Protein AF-A0A7U7W5H2-F1 (afdb_monomer)

Organism: Campylobacter lari (NCBI:txid201)

Secondary structure (DSSP, 8-state):
----EEEEEE-S-HHHHHHHHHHHHHHHHHHHH-S--TTGGG-TTGGGGS-HHHHGGGGSTTS--HHHHHHHHHH-SEEEEEEEEEETTEEEEEEEE-SSS-S-SHHHHHHHHHTT-EEEEEE-SSSSPBP-

Foldseek 3Di:
DQDWWKWKWFAPDPLLVVLLQVLLVVLLVVCVVPQAQQQQLVPPVNCVSDDPVLVVLQVDPPADHSSVLRNLSRGFRKHFDHWDDPDPTMIMTTMGHPDPPRSDCRSVVRSCCSSVIGTAWTGPPDPDTDGD

Sequence (132 aa):
MEKFCFIKFIINNEKSFKRLCDLFNYIKILKDENLQIEDLYTDKSIYNFYSKKELEYFSSKDCWEFDDIFDCIGNGEYYFHSIEKIEENIAKLYFYPISFPYGGVEPIIEFIKSFQMKILTIDCGYMEEFEY

Mean predicted aligned error: 4.73 Å

pLDDT: mean 90.35, std 12.65, range [41.34, 98.62]

Solvent-accessible surface area (backbone atoms only — not comparable to full-atom values): 7419 Å² total; per-residue (Å²): 128,89,80,66,22,34,41,32,28,38,57,75,43,71,70,41,48,50,29,51,51,53,47,51,52,52,54,29,57,57,42,76,78,28,73,55,36,84,62,46,51,72,47,70,69,63,61,73,52,49,53,75,77,34,57,50,44,50,74,42,92,90,52,68,48,64,53,60,34,32,32,40,59,20,56,15,38,45,44,68,71,50,76,46,76,79,50,99,47,31,33,34,41,32,30,39,73,75,51,85,84,29,60,69,63,62,39,60,50,52,57,47,39,38,51,63,33,45,82,59,42,50,44,82,78,64,91,75,80,57,84,118

Radius of gyration: 13.89 Å; Cα contacts (8 Å, |Δi|>4): 210; chains: 1; bounding box: 35×34×37 Å

Structure (mmCIF, N/CA/C/O backbone):
data_AF-A0A7U7W5H2-F1
#
_entry.id   AF-A0A7U7W5H2-F1
#
loop_
_atom_site.group_PDB
_atom_site.id
_atom_site.type_symbol
_atom_site.label_atom_id
_atom_site.label_alt_id
_atom_site.label_comp_id
_atom_site.label_asym_id
_atom_site.label_entity_id
_atom_site.label_seq_id
_atom_site.pdbx_PDB_ins_code
_atom_site.Cartn_x
_atom_site.Cartn_y
_atom_site.Cartn_z
_atom_site.occupancy
_atom_site.B_iso_or_equiv
_atom_site.auth_seq_id
_atom_site.auth_comp_id
_atom_site.auth_asym_id
_atom_site.auth_atom_id
_atom_site.pdbx_PDB_model_num
ATOM 1 N N . MET A 1 1 ? -7.627 -9.781 -23.215 1.00 47.56 1 MET A N 1
ATOM 2 C CA . MET A 1 1 ? -8.017 -9.079 -21.978 1.00 47.56 1 MET A CA 1
ATOM 3 C C . MET A 1 1 ? -6.850 -9.275 -21.035 1.00 47.56 1 MET A C 1
ATOM 5 O O . MET A 1 1 ? -6.546 -10.426 -20.750 1.00 47.56 1 MET A O 1
ATOM 9 N N . GLU A 1 2 ? -6.109 -8.221 -20.702 1.00 55.88 2 GLU A N 1
ATOM 10 C CA . GLU A 1 2 ? -4.998 -8.338 -19.750 1.00 55.88 2 GLU A CA 1
ATOM 11 C C . GLU A 1 2 ? -5.568 -8.812 -18.409 1.00 55.88 2 GLU A C 1
ATOM 13 O O . GLU A 1 2 ? -6.551 -8.253 -17.917 1.00 55.88 2 GLU A O 1
ATOM 18 N N . LYS A 1 3 ? -5.036 -9.913 -17.871 1.00 73.25 3 LYS A N 1
ATOM 19 C CA . LYS A 1 3 ? -5.472 -10.447 -16.581 1.00 73.25 3 LYS A CA 1
ATOM 20 C C . LYS A 1 3 ? -4.623 -9.777 -15.504 1.00 73.25 3 LYS A C 1
ATOM 22 O O . LYS A 1 3 ? -3.458 -10.125 -15.345 1.00 73.25 3 LYS A O 1
ATOM 27 N N . PHE A 1 4 ? -5.194 -8.803 -14.801 1.00 87.38 4 PHE A N 1
ATOM 28 C CA . PHE A 1 4 ? -4.545 -8.203 -13.637 1.00 87.38 4 PHE A CA 1
ATOM 29 C C . PHE A 1 4 ? -4.553 -9.176 -12.459 1.00 87.38 4 PHE A C 1
ATOM 31 O O . PHE A 1 4 ? -5.558 -9.839 -12.196 1.00 87.38 4 PHE A O 1
ATOM 38 N N . CYS A 1 5 ? -3.433 -9.215 -11.745 1.00 93.12 5 CYS A N 1
ATOM 39 C CA . CYS A 1 5 ? -3.333 -9.820 -10.425 1.00 93.12 5 CYS A CA 1
ATOM 40 C C . CYS A 1 5 ? -4.006 -8.896 -9.404 1.00 93.12 5 CYS A C 1
ATOM 42 O O . CYS A 1 5 ? -4.119 -7.687 -9.638 1.00 93.12 5 CYS A O 1
ATOM 44 N N . PHE A 1 6 ? -4.473 -9.438 -8.280 1.00 95.50 6 PHE A N 1
ATOM 45 C CA . PHE A 1 6 ? -5.119 -8.630 -7.252 1.00 95.50 6 PHE A CA 1
ATOM 46 C C . PHE A 1 6 ? -4.884 -9.127 -5.829 1.00 95.50 6 PHE A C 1
ATOM 48 O O . PHE A 1 6 ? -4.738 -10.316 -5.570 1.00 95.50 6 PHE A O 1
ATOM 55 N N . ILE A 1 7 ? -4.966 -8.200 -4.877 1.00 97.50 7 ILE A N 1
ATOM 56 C CA . ILE A 1 7 ? -5.094 -8.503 -3.451 1.00 97.50 7 ILE A CA 1
ATOM 57 C C . ILE A 1 7 ? -6.411 -7.909 -2.958 1.00 97.50 7 ILE A C 1
ATOM 59 O O . ILE A 1 7 ? -6.622 -6.698 -3.030 1.00 97.50 7 ILE A O 1
ATOM 63 N N . LYS A 1 8 ? -7.311 -8.765 -2.469 1.00 97.94 8 LYS A N 1
ATOM 64 C CA . LYS A 1 8 ? -8.590 -8.388 -1.852 1.00 97.94 8 LYS A CA 1
ATOM 65 C C . LYS A 1 8 ? -8.388 -8.226 -0.348 1.00 97.94 8 LYS A C 1
ATOM 67 O O . LYS A 1 8 ? -7.785 -9.094 0.282 1.00 97.94 8 LYS A O 1
ATOM 72 N N . PHE A 1 9 ? -8.921 -7.160 0.241 1.00 98.56 9 PHE A N 1
ATOM 73 C CA . PHE A 1 9 ? -8.773 -6.878 1.671 1.00 98.56 9 PHE A CA 1
ATOM 74 C C . PHE A 1 9 ? -9.982 -6.141 2.264 1.00 98.56 9 PHE A C 1
ATOM 76 O O . PHE A 1 9 ? -10.764 -5.509 1.550 1.00 98.56 9 PHE A O 1
ATOM 83 N N . ILE A 1 10 ? -10.122 -6.230 3.589 1.00 98.44 10 ILE A N 1
ATOM 84 C CA . ILE A 1 10 ? -11.102 -5.482 4.381 1.00 98.44 10 ILE A CA 1
ATOM 85 C C . ILE A 1 10 ? -10.559 -4.087 4.687 1.00 98.44 10 ILE A C 1
ATOM 87 O O . ILE A 1 10 ? -9.437 -3.937 5.183 1.00 98.44 10 ILE A O 1
ATOM 91 N N . ILE A 1 11 ? -11.403 -3.084 4.459 1.00 98.06 11 ILE A N 1
ATOM 92 C CA . ILE A 1 11 ? -11.207 -1.706 4.896 1.00 98.06 11 ILE A CA 1
ATOM 93 C C . ILE A 1 11 ? -11.621 -1.599 6.367 1.00 98.06 11 ILE A C 1
ATOM 95 O O . ILE A 1 11 ? -12.805 -1.577 6.691 1.00 98.06 11 ILE A O 1
ATOM 99 N N . ASN A 1 12 ? -10.643 -1.510 7.268 1.00 93.00 12 ASN A N 1
ATOM 100 C CA . ASN A 1 12 ? -10.910 -1.348 8.704 1.00 93.00 12 ASN A CA 1
ATOM 101 C C . ASN A 1 12 ? -11.123 0.120 9.109 1.00 93.00 12 ASN A C 1
ATOM 103 O O . ASN A 1 12 ? -11.731 0.412 10.140 1.00 93.00 12 ASN A O 1
ATOM 107 N N . ASN A 1 13 ? -10.582 1.060 8.330 1.00 95.38 13 ASN A N 1
ATOM 108 C CA . ASN A 1 13 ? -10.680 2.489 8.595 1.00 95.38 13 ASN A CA 1
ATOM 109 C C . ASN A 1 13 ? -10.588 3.293 7.291 1.00 95.38 13 ASN A C 1
ATOM 111 O O . ASN A 1 13 ? -9.572 3.246 6.602 1.00 95.38 13 ASN A O 1
ATOM 115 N N . GLU A 1 14 ? -11.610 4.094 6.995 1.00 96.81 14 GLU A N 1
ATOM 116 C CA . GLU A 1 14 ? -11.677 4.901 5.766 1.00 96.81 14 GLU A CA 1
ATOM 117 C C . GLU A 1 14 ? -10.551 5.940 5.644 1.00 96.81 14 GLU A C 1
ATOM 119 O O . GLU A 1 14 ? -10.060 6.210 4.550 1.00 96.81 14 GLU A O 1
ATOM 124 N N . LYS A 1 15 ? -10.071 6.510 6.760 1.00 97.81 15 LYS A N 1
ATOM 125 C CA . LYS A 1 15 ? -8.946 7.459 6.716 1.00 97.81 15 LYS A CA 1
ATOM 126 C C . LYS A 1 15 ? -7.639 6.747 6.375 1.00 97.81 15 LYS A C 1
ATOM 128 O O . LYS A 1 15 ? -6.840 7.299 5.625 1.00 97.81 15 LYS A O 1
ATOM 133 N N . SER A 1 16 ? -7.411 5.561 6.940 1.00 98.00 16 SER A N 1
ATOM 134 C CA . SER A 1 16 ? -6.264 4.712 6.593 1.00 98.00 16 SER A CA 1
ATOM 135 C C . SER A 1 16 ? -6.339 4.241 5.149 1.00 98.00 16 SER A C 1
ATOM 137 O O . SER A 1 16 ? -5.344 4.303 4.439 1.00 98.00 16 SER A O 1
ATOM 139 N N . PHE A 1 17 ? -7.531 3.876 4.676 1.00 98.38 17 PHE A N 1
ATOM 140 C CA . PHE A 1 17 ? -7.742 3.477 3.287 1.00 98.38 17 PHE A CA 1
ATOM 141 C C . PHE A 1 17 ? -7.452 4.614 2.315 1.00 98.38 17 PHE A C 1
ATOM 143 O O . PHE A 1 17 ? -6.762 4.405 1.319 1.00 98.38 17 PHE A O 1
ATOM 150 N N . LYS A 1 18 ? -7.886 5.836 2.639 1.00 98.31 18 LYS A N 1
ATOM 151 C CA . LYS A 1 18 ? -7.522 7.011 1.851 1.00 98.31 18 LYS A CA 1
ATOM 152 C C . LYS A 1 18 ? -6.001 7.183 1.767 1.00 98.31 18 LYS A C 1
ATOM 154 O O . LYS A 1 18 ? -5.488 7.375 0.674 1.00 98.31 18 LYS A O 1
ATOM 159 N N . ARG A 1 19 ? -5.279 7.082 2.889 1.00 98.56 19 ARG A N 1
ATOM 160 C CA . ARG A 1 19 ? -3.812 7.223 2.906 1.00 98.56 19 ARG A CA 1
ATOM 161 C C . ARG A 1 19 ? -3.096 6.113 2.129 1.00 98.56 19 ARG A C 1
ATOM 163 O O . ARG A 1 19 ? -2.165 6.417 1.391 1.00 98.56 19 ARG A O 1
ATOM 170 N N . LEU A 1 20 ? -3.584 4.873 2.224 1.00 98.62 20 LEU A N 1
ATOM 171 C CA . LEU A 1 20 ? -3.131 3.754 1.392 1.00 98.62 20 LEU A CA 1
ATOM 172 C C . LEU A 1 20 ? -3.290 4.083 -0.099 1.00 98.62 20 LEU A C 1
ATOM 174 O O . LEU A 1 20 ? -2.348 3.908 -0.865 1.00 98.62 20 LEU A O 1
ATOM 178 N N . CYS A 1 21 ? -4.455 4.597 -0.508 1.00 98.56 21 CYS A N 1
ATOM 179 C CA . CYS A 1 21 ? -4.699 4.998 -1.896 1.00 98.56 21 CYS A CA 1
ATOM 180 C C . CYS A 1 21 ? -3.804 6.166 -2.328 1.00 98.56 21 CYS A C 1
ATOM 182 O O . CYS A 1 21 ? -3.295 6.165 -3.446 1.00 98.56 21 CYS A O 1
ATOM 184 N N . ASP A 1 22 ? -3.600 7.155 -1.455 1.00 98.50 22 ASP A N 1
ATOM 185 C CA . ASP A 1 22 ? -2.740 8.305 -1.733 1.00 98.50 22 ASP A CA 1
ATOM 186 C C . ASP A 1 22 ? -1.281 7.850 -1.968 1.00 98.50 22 ASP A C 1
ATOM 188 O O . ASP A 1 22 ? -0.676 8.253 -2.962 1.00 98.50 22 ASP A O 1
ATOM 192 N N . LEU A 1 23 ? -0.737 6.962 -1.122 1.00 98.50 23 LEU A N 1
ATOM 193 C CA . LEU A 1 23 ? 0.622 6.423 -1.282 1.00 98.50 23 LEU A CA 1
ATOM 194 C C . LEU A 1 23 ? 0.733 5.472 -2.481 1.00 98.50 23 LEU A C 1
ATOM 196 O O . LEU A 1 23 ? 1.701 5.537 -3.234 1.00 98.50 23 LEU A O 1
ATOM 200 N N . PHE A 1 24 ? -0.273 4.625 -2.704 1.00 98.38 24 PHE A N 1
ATOM 201 C CA . PHE A 1 24 ? -0.340 3.778 -3.894 1.00 98.38 24 PHE A CA 1
ATOM 202 C C . PHE A 1 24 ? -0.247 4.611 -5.174 1.00 98.38 24 PHE A C 1
ATOM 204 O O . PHE A 1 24 ? 0.549 4.293 -6.052 1.00 98.38 24 PHE A O 1
ATOM 211 N N . ASN A 1 25 ? -1.026 5.692 -5.269 1.00 97.75 25 ASN A N 1
ATOM 212 C CA . ASN A 1 25 ? -1.019 6.567 -6.438 1.00 97.75 25 ASN A CA 1
ATOM 213 C C . ASN A 1 25 ? 0.317 7.292 -6.598 1.00 97.75 25 ASN A C 1
ATOM 215 O O . ASN A 1 25 ? 0.799 7.433 -7.717 1.00 97.75 25 ASN A O 1
ATOM 219 N N . TYR A 1 26 ? 0.929 7.716 -5.493 1.00 96.88 26 TYR A N 1
ATOM 220 C CA . TYR A 1 26 ? 2.262 8.304 -5.509 1.00 96.88 26 TYR A CA 1
ATOM 221 C C . TYR A 1 26 ? 3.306 7.334 -6.090 1.00 96.88 26 TYR A C 1
ATOM 223 O O . TYR A 1 26 ? 3.970 7.671 -7.067 1.00 96.88 26 TYR A O 1
ATOM 231 N N . ILE A 1 27 ? 3.380 6.101 -5.574 1.00 96.12 27 ILE A N 1
ATOM 232 C CA . ILE A 1 27 ? 4.302 5.065 -6.075 1.00 96.12 27 ILE A CA 1
ATOM 233 C C . ILE A 1 27 ? 3.982 4.706 -7.527 1.00 96.12 27 ILE A C 1
ATOM 235 O O . ILE A 1 27 ? 4.888 4.554 -8.342 1.00 96.12 27 ILE A O 1
ATOM 239 N N . LYS A 1 28 ? 2.695 4.590 -7.868 1.00 95.38 28 LYS A N 1
ATOM 240 C CA . LYS A 1 28 ? 2.253 4.301 -9.231 1.00 95.38 28 LYS A CA 1
ATOM 241 C C . LYS A 1 28 ? 2.769 5.343 -10.221 1.00 95.38 28 LYS A C 1
ATOM 243 O O . LYS A 1 28 ? 3.300 4.950 -11.248 1.00 95.38 28 LYS A O 1
ATOM 248 N N . ILE A 1 29 ? 2.641 6.635 -9.915 1.00 94.12 29 ILE A N 1
ATOM 249 C CA . ILE A 1 29 ? 3.136 7.712 -10.788 1.00 94.12 29 ILE A CA 1
ATOM 250 C C . ILE A 1 29 ? 4.646 7.564 -11.007 1.00 94.12 29 ILE A C 1
ATOM 252 O O . ILE A 1 29 ? 5.095 7.601 -12.148 1.00 94.12 29 ILE A O 1
ATOM 256 N N . LEU A 1 30 ? 5.412 7.311 -9.941 1.00 92.81 30 LEU A N 1
ATOM 257 C CA . LEU A 1 30 ? 6.856 7.094 -10.051 1.00 92.81 30 LEU A CA 1
ATOM 258 C C . LEU A 1 30 ? 7.202 5.8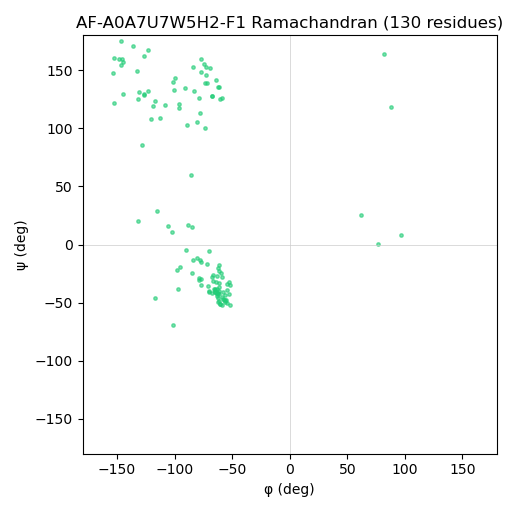67 -10.919 1.00 92.81 30 LEU A C 1
ATOM 260 O O . LEU A 1 30 ? 8.143 5.924 -11.711 1.00 92.81 30 LEU A O 1
ATOM 264 N N . LYS A 1 31 ? 6.440 4.767 -10.795 1.00 91.00 31 LYS A N 1
ATOM 265 C CA . LYS A 1 31 ? 6.661 3.531 -11.571 1.00 91.00 31 LYS A CA 1
ATOM 266 C C . LYS A 1 31 ? 6.157 3.609 -13.017 1.00 91.00 31 LYS A C 1
ATOM 268 O O . LYS A 1 31 ? 6.695 2.949 -13.900 1.00 91.00 31 LYS A O 1
ATOM 273 N N . ASP A 1 32 ? 5.124 4.397 -13.292 1.00 89.31 32 ASP A N 1
ATOM 274 C CA . ASP A 1 32 ? 4.660 4.621 -14.665 1.00 89.31 32 ASP A CA 1
ATOM 275 C C . ASP A 1 32 ? 5.710 5.416 -15.469 1.00 89.31 32 ASP A C 1
ATOM 277 O O . ASP A 1 32 ? 5.821 5.242 -16.683 1.00 89.31 32 ASP A O 1
ATOM 281 N N . GLU A 1 33 ? 6.517 6.244 -14.794 1.00 84.12 33 GLU A N 1
ATOM 282 C CA . GLU A 1 33 ? 7.675 6.925 -15.384 1.00 84.12 33 GLU A CA 1
ATOM 283 C C . GLU A 1 33 ? 8.904 6.006 -15.518 1.00 84.12 33 GLU A C 1
ATOM 285 O O . GLU A 1 33 ? 9.683 6.177 -16.457 1.00 84.12 33 GLU A O 1
ATOM 290 N N . ASN A 1 34 ? 9.074 5.020 -14.623 1.00 79.31 34 ASN A N 1
ATOM 291 C CA . ASN A 1 34 ? 10.217 4.099 -14.604 1.00 79.31 34 ASN A CA 1
ATOM 292 C C . ASN A 1 34 ? 9.824 2.679 -14.163 1.00 79.31 34 ASN A C 1
ATOM 294 O O . ASN A 1 34 ? 9.277 2.484 -13.085 1.00 79.31 34 ASN A O 1
ATOM 298 N N . LEU A 1 35 ? 10.215 1.656 -14.930 1.00 68.31 35 LEU A N 1
ATOM 299 C CA . LEU A 1 35 ? 9.987 0.240 -14.584 1.00 68.31 35 LEU A CA 1
ATOM 300 C C . LEU A 1 35 ? 10.471 -0.145 -13.170 1.00 68.31 35 LEU A C 1
ATOM 302 O O . LEU A 1 35 ? 9.835 -0.961 -12.502 1.00 68.31 35 LEU A O 1
ATOM 306 N N . GLN A 1 36 ? 11.570 0.457 -12.714 1.00 83.19 36 GLN A N 1
ATOM 307 C CA . GLN A 1 36 ? 12.181 0.237 -11.403 1.00 83.19 36 GLN A CA 1
ATOM 308 C C . GLN A 1 36 ? 12.515 1.579 -10.743 1.00 83.19 36 GLN A C 1
ATOM 310 O O . GLN A 1 36 ? 12.808 2.562 -11.425 1.00 83.19 36 GLN A O 1
ATOM 315 N N . ILE A 1 37 ? 12.472 1.605 -9.411 1.00 90.88 37 ILE A N 1
ATOM 316 C CA . ILE A 1 37 ? 12.849 2.748 -8.574 1.00 90.88 37 ILE A CA 1
ATOM 317 C C . ILE A 1 37 ? 13.842 2.228 -7.527 1.00 90.88 37 ILE A C 1
ATOM 319 O O . ILE A 1 37 ? 13.427 1.840 -6.436 1.00 90.88 37 ILE A O 1
ATOM 323 N N . GLU A 1 38 ? 15.129 2.186 -7.887 1.00 84.81 38 GLU A N 1
ATOM 324 C CA . GLU A 1 38 ? 16.183 1.505 -7.109 1.00 84.81 38 GLU A CA 1
ATOM 325 C C . GLU A 1 38 ? 16.265 1.969 -5.643 1.00 84.81 38 GLU A C 1
ATOM 327 O O . GLU A 1 38 ? 16.489 1.150 -4.762 1.00 84.81 38 GLU A O 1
ATOM 332 N N . ASP A 1 39 ? 15.991 3.250 -5.367 1.00 87.94 39 ASP A N 1
ATOM 333 C CA . ASP A 1 39 ? 16.157 3.854 -4.037 1.00 87.94 39 ASP A CA 1
ATOM 334 C C . ASP A 1 39 ? 14.832 4.326 -3.400 1.00 87.94 39 ASP A C 1
ATOM 336 O O . ASP A 1 39 ? 14.823 5.285 -2.619 1.00 87.94 39 ASP A O 1
ATOM 340 N N . LEU A 1 40 ? 13.689 3.697 -3.720 1.00 92.62 40 LEU A N 1
ATOM 341 C CA . LEU A 1 40 ? 12.368 4.151 -3.240 1.00 92.62 40 LEU A CA 1
ATOM 342 C C . LEU A 1 40 ? 12.298 4.282 -1.708 1.00 92.62 40 LEU A C 1
ATOM 344 O O . LEU A 1 40 ? 11.719 5.238 -1.196 1.00 92.62 40 LEU A O 1
ATOM 348 N N . TYR A 1 41 ? 12.920 3.359 -0.972 1.00 91.31 41 TYR A N 1
ATOM 349 C CA . TYR A 1 41 ? 12.950 3.358 0.495 1.00 91.31 41 TYR A CA 1
ATOM 350 C C . TYR A 1 41 ? 13.624 4.604 1.101 1.00 91.31 41 TYR A C 1
ATOM 352 O O . TYR A 1 41 ? 13.340 4.984 2.238 1.00 91.31 41 TYR A O 1
ATOM 360 N N . THR A 1 42 ? 14.486 5.288 0.341 1.00 93.19 42 THR A N 1
ATOM 361 C CA . THR A 1 42 ? 15.149 6.523 0.787 1.00 93.19 42 THR A CA 1
ATOM 362 C C . THR A 1 42 ? 14.235 7.749 0.720 1.00 93.19 42 THR A C 1
ATOM 364 O O . THR A 1 42 ? 14.552 8.794 1.310 1.00 93.19 42 THR A O 1
ATOM 367 N N . ASP A 1 43 ? 13.084 7.641 0.045 1.00 94.38 43 ASP A N 1
ATOM 368 C CA . ASP A 1 43 ? 12.142 8.739 -0.104 1.00 94.38 43 ASP A CA 1
ATOM 369 C C . ASP A 1 43 ? 11.383 9.010 1.201 1.00 94.38 43 ASP A C 1
ATOM 371 O O . ASP A 1 43 ? 10.379 8.388 1.562 1.00 94.38 43 ASP A O 1
ATOM 375 N N . LYS A 1 44 ? 11.848 10.039 1.911 1.00 93.25 44 LYS A N 1
ATOM 376 C CA . LYS A 1 44 ? 11.262 10.473 3.183 1.00 93.25 44 LYS A CA 1
ATOM 377 C C . LYS A 1 44 ? 9.808 10.932 3.061 1.00 93.25 44 LYS A C 1
ATOM 379 O O . LYS A 1 44 ? 9.130 11.022 4.084 1.00 93.25 44 LYS A O 1
ATOM 384 N N . SER A 1 45 ? 9.318 11.245 1.861 1.00 94.12 45 SER A N 1
ATOM 385 C CA . SER A 1 45 ? 7.923 11.633 1.659 1.00 94.12 45 SER A CA 1
ATOM 386 C C . SER A 1 45 ? 6.953 10.486 1.940 1.00 94.12 45 SER A C 1
ATOM 388 O O . SER A 1 45 ? 5.838 10.760 2.387 1.00 94.12 45 SER A O 1
ATOM 390 N N . ILE A 1 46 ? 7.388 9.226 1.806 1.00 96.38 46 ILE A N 1
ATOM 391 C CA . ILE A 1 46 ? 6.573 8.033 2.082 1.00 96.38 46 ILE A CA 1
ATOM 392 C C . ILE A 1 46 ? 6.055 8.047 3.527 1.00 96.38 46 ILE A C 1
ATOM 394 O O . ILE A 1 46 ? 4.874 7.798 3.768 1.00 96.38 46 ILE A O 1
ATOM 398 N N . TYR A 1 47 ? 6.887 8.450 4.491 1.00 96.00 47 TYR A N 1
ATOM 399 C CA . TYR A 1 47 ? 6.492 8.556 5.901 1.00 96.00 47 TYR A CA 1
ATOM 400 C C . TYR A 1 47 ? 5.319 9.523 6.133 1.00 96.00 47 TYR A C 1
ATOM 402 O O . TYR A 1 47 ? 4.537 9.323 7.062 1.00 96.00 47 TYR A O 1
ATOM 410 N N . ASN A 1 48 ? 5.149 10.544 5.285 1.00 97.00 48 ASN A N 1
ATOM 411 C CA . ASN A 1 48 ? 4.075 11.534 5.430 1.00 97.00 48 ASN A CA 1
ATOM 412 C C . ASN A 1 48 ? 2.688 10.966 5.098 1.00 97.00 48 ASN A C 1
ATOM 414 O O . ASN A 1 48 ? 1.676 11.559 5.480 1.00 97.00 48 ASN A O 1
ATOM 418 N N . PHE A 1 49 ? 2.625 9.824 4.409 1.00 97.81 49 PHE A N 1
ATOM 419 C CA . PHE A 1 49 ? 1.374 9.121 4.142 1.00 97.81 49 PHE A CA 1
ATOM 420 C C . PHE A 1 49 ? 0.917 8.274 5.329 1.00 97.81 49 PHE A C 1
ATOM 422 O O . PHE A 1 49 ? -0.221 7.821 5.344 1.00 97.81 49 PHE A O 1
ATOM 429 N N . TYR A 1 50 ? 1.752 8.068 6.344 1.00 98.00 50 TYR A N 1
ATOM 430 C CA . TYR A 1 50 ? 1.405 7.242 7.490 1.00 98.00 50 TYR A CA 1
ATOM 431 C C . TYR A 1 50 ? 0.963 8.080 8.690 1.00 98.00 50 TYR A C 1
ATOM 433 O O . TYR A 1 50 ? 1.499 9.145 8.995 1.00 98.00 50 TYR A O 1
ATOM 441 N N . SER A 1 51 ? -0.015 7.573 9.435 1.00 97.44 51 SER A N 1
ATOM 442 C CA . SER A 1 51 ? -0.244 8.025 10.806 1.00 97.44 51 SER A CA 1
ATOM 443 C C . SER A 1 51 ? 0.787 7.405 11.751 1.00 97.44 51 SER A C 1
ATOM 445 O O . SER A 1 51 ? 1.335 6.338 11.481 1.00 97.44 51 SER A O 1
ATOM 447 N N . LYS A 1 52 ? 0.986 8.017 12.925 1.00 96.00 52 LYS A N 1
ATOM 448 C CA . LYS A 1 52 ? 1.894 7.478 13.952 1.00 96.00 52 LYS A CA 1
ATOM 449 C C . LYS A 1 52 ? 1.595 6.011 14.301 1.00 96.00 52 LYS A C 1
ATOM 451 O O . LYS A 1 52 ? 2.516 5.217 14.404 1.00 96.00 52 LYS A O 1
ATOM 456 N N . LYS A 1 53 ? 0.313 5.655 14.436 1.00 94.56 53 LYS A N 1
ATOM 457 C CA . LYS A 1 53 ? -0.125 4.290 14.769 1.00 94.56 53 LYS A CA 1
ATOM 458 C C . LYS A 1 53 ? 0.175 3.283 13.654 1.00 94.56 53 LYS A C 1
ATOM 460 O O . LYS A 1 53 ? 0.374 2.109 13.925 1.00 94.56 53 LYS A O 1
ATOM 465 N N . GLU A 1 54 ? 0.155 3.715 12.398 1.00 96.44 54 GLU A N 1
ATOM 466 C CA . GLU A 1 54 ? 0.503 2.839 11.275 1.00 96.44 54 GLU A CA 1
ATOM 467 C C . GLU A 1 54 ? 2.019 2.660 11.175 1.00 96.44 54 GLU A C 1
ATOM 469 O O . GLU A 1 54 ? 2.473 1.556 10.917 1.00 96.44 54 GLU A O 1
ATOM 474 N N . LEU A 1 55 ? 2.813 3.690 11.493 1.00 96.00 55 LEU A N 1
ATOM 475 C CA . LEU A 1 55 ? 4.273 3.554 11.589 1.00 96.00 55 LEU A CA 1
ATOM 476 C C . LEU A 1 55 ? 4.715 2.586 12.697 1.00 96.00 55 LEU A C 1
ATOM 478 O O . LEU A 1 55 ? 5.764 1.961 12.579 1.00 96.00 55 LEU A O 1
ATOM 482 N N . GLU A 1 56 ? 3.912 2.421 13.753 1.00 94.19 56 GLU A N 1
ATOM 483 C CA . GLU A 1 56 ? 4.159 1.407 14.788 1.00 94.19 56 GLU A CA 1
ATOM 484 C C . GLU A 1 56 ? 4.107 -0.028 14.232 1.00 94.19 56 GLU A C 1
ATOM 486 O O . GLU A 1 56 ? 4.690 -0.916 14.850 1.00 94.19 56 GLU A O 1
ATOM 491 N N . TYR A 1 57 ? 3.477 -0.258 13.065 1.00 93.69 57 TYR A N 1
ATOM 492 C CA . TYR A 1 57 ? 3.484 -1.556 12.377 1.00 93.69 57 TYR A CA 1
ATOM 493 C C . TYR A 1 57 ? 4.911 -2.069 12.205 1.00 93.69 57 TYR A C 1
ATOM 495 O O . TYR A 1 57 ? 5.219 -3.150 12.690 1.00 93.69 57 TYR A O 1
ATOM 503 N N . PHE A 1 58 ? 5.794 -1.238 11.645 1.00 94.06 58 PHE A N 1
ATOM 504 C CA . PHE A 1 58 ? 7.184 -1.580 11.325 1.00 94.06 58 PHE A CA 1
ATOM 505 C C . PHE A 1 58 ? 8.086 -1.765 12.555 1.00 94.06 58 PHE A C 1
ATOM 507 O O . PHE A 1 58 ? 9.251 -2.116 12.422 1.00 94.06 58 PHE A O 1
ATOM 514 N N . SER A 1 59 ? 7.580 -1.500 13.763 1.00 89.62 59 SER A N 1
ATOM 515 C CA . SER A 1 59 ? 8.295 -1.787 15.015 1.00 89.62 59 SER A CA 1
ATOM 516 C C . SER A 1 59 ? 7.992 -3.189 15.563 1.00 89.62 59 SER A C 1
ATOM 518 O O . SER A 1 59 ? 8.553 -3.583 16.588 1.00 89.62 59 SER A O 1
ATOM 520 N N . SER A 1 60 ? 7.075 -3.930 14.931 1.00 86.94 60 SER A N 1
ATOM 521 C CA . SER A 1 60 ? 6.731 -5.300 15.306 1.00 86.94 60 SER A CA 1
ATOM 522 C C . SER A 1 60 ? 7.791 -6.292 14.826 1.00 86.94 60 SER A C 1
ATOM 524 O O . SER A 1 60 ? 8.398 -6.109 13.780 1.00 86.94 60 SER A O 1
ATOM 526 N N . LYS A 1 61 ? 7.987 -7.387 15.569 1.00 81.38 61 LYS A N 1
ATOM 527 C CA . LYS A 1 61 ? 8.894 -8.476 15.157 1.00 81.38 61 LYS A CA 1
ATOM 528 C C . LYS A 1 61 ? 8.302 -9.399 14.091 1.00 81.38 61 LYS A C 1
ATOM 530 O O . LYS A 1 61 ? 9.039 -10.178 13.500 1.00 81.38 61 LYS A O 1
ATOM 535 N N . ASP A 1 62 ? 6.989 -9.330 13.890 1.00 85.94 62 ASP A N 1
ATOM 536 C CA . ASP A 1 62 ? 6.241 -10.250 13.026 1.00 85.94 62 ASP A CA 1
ATOM 537 C C . ASP A 1 62 ? 5.892 -9.634 11.657 1.00 85.94 62 ASP A C 1
ATOM 539 O O . ASP A 1 62 ? 5.072 -10.187 10.924 1.00 85.94 62 ASP A O 1
ATOM 543 N N . CYS A 1 63 ? 6.467 -8.477 11.316 1.00 89.25 63 CYS A N 1
ATOM 544 C CA . CYS A 1 63 ? 6.281 -7.813 10.027 1.00 89.25 63 CYS A CA 1
ATOM 545 C C . CYS A 1 63 ? 7.619 -7.576 9.328 1.00 89.25 63 CYS A C 1
ATOM 547 O O . CYS A 1 63 ? 8.682 -7.684 9.939 1.00 89.25 63 CYS A O 1
ATOM 549 N N . TRP A 1 64 ? 7.554 -7.223 8.048 1.00 94.50 64 TRP A N 1
ATOM 550 C CA . TRP A 1 64 ? 8.735 -6.787 7.310 1.00 94.50 64 TRP A CA 1
ATOM 551 C C . TRP A 1 64 ? 9.175 -5.388 7.751 1.00 94.50 64 TRP A C 1
ATOM 553 O O . TRP A 1 64 ? 8.361 -4.578 8.213 1.00 94.50 64 TRP A O 1
ATOM 563 N N . GLU A 1 65 ? 10.468 -5.108 7.602 1.00 94.62 65 GLU A N 1
ATOM 564 C CA . GLU A 1 65 ? 11.018 -3.780 7.850 1.00 94.62 65 GLU A CA 1
ATOM 565 C C . GLU A 1 65 ? 10.542 -2.797 6.771 1.00 94.62 65 GLU A C 1
ATOM 567 O O . GLU A 1 65 ? 10.243 -3.179 5.638 1.00 94.62 65 GLU A O 1
ATOM 572 N N . PHE A 1 66 ? 10.443 -1.514 7.131 1.00 95.62 66 PHE A N 1
ATOM 573 C CA . PHE A 1 66 ? 9.992 -0.467 6.209 1.00 95.62 66 PHE A CA 1
ATOM 574 C C . PHE A 1 66 ? 10.857 -0.440 4.943 1.00 95.62 66 PHE A C 1
ATOM 576 O O . PHE A 1 66 ? 10.323 -0.466 3.835 1.00 95.62 66 PHE A O 1
ATOM 583 N N . ASP A 1 67 ? 12.180 -0.423 5.121 1.00 95.31 67 ASP A N 1
ATOM 584 C CA . ASP A 1 67 ? 13.122 -0.292 4.014 1.00 95.31 67 ASP A CA 1
ATOM 585 C C . ASP A 1 67 ? 13.010 -1.486 3.055 1.00 95.31 67 ASP A C 1
ATOM 587 O O . ASP A 1 67 ? 12.894 -1.275 1.851 1.00 95.31 67 ASP A O 1
ATOM 591 N N . ASP A 1 68 ? 12.898 -2.713 3.577 1.00 94.81 68 ASP A N 1
ATOM 592 C CA . ASP A 1 68 ? 12.738 -3.932 2.770 1.00 94.81 68 ASP A CA 1
ATOM 593 C C . ASP A 1 68 ? 11.452 -3.921 1.930 1.00 94.81 68 ASP A C 1
ATOM 595 O O . ASP A 1 68 ? 11.459 -4.303 0.757 1.00 94.81 68 ASP A O 1
ATOM 599 N N . ILE A 1 69 ? 10.329 -3.470 2.508 1.00 96.50 69 ILE A N 1
ATOM 600 C CA . ILE A 1 69 ? 9.049 -3.383 1.788 1.00 96.50 69 ILE A CA 1
ATOM 601 C C . ILE A 1 69 ? 9.178 -2.425 0.605 1.00 96.50 69 ILE A C 1
ATOM 603 O O . ILE A 1 69 ? 8.764 -2.761 -0.507 1.00 96.50 69 ILE A O 1
ATOM 607 N N . PHE A 1 70 ? 9.726 -1.230 0.830 1.00 96.56 70 PHE A N 1
ATOM 608 C CA . PHE A 1 70 ? 9.794 -0.205 -0.210 1.00 96.56 70 PHE A CA 1
ATOM 609 C C . PHE A 1 70 ? 10.924 -0.440 -1.212 1.00 96.56 70 PHE A C 1
ATOM 611 O O . PHE A 1 70 ? 10.738 -0.104 -2.381 1.00 96.56 70 PHE A O 1
ATOM 618 N N . ASP A 1 71 ? 12.021 -1.083 -0.815 1.00 95.19 71 ASP A N 1
ATOM 619 C CA . ASP A 1 71 ? 13.042 -1.591 -1.735 1.00 95.19 71 ASP A CA 1
ATOM 620 C C . ASP A 1 71 ? 12.438 -2.624 -2.699 1.00 95.19 71 ASP A C 1
ATOM 622 O O . ASP A 1 71 ? 12.487 -2.457 -3.921 1.00 95.19 71 ASP A O 1
ATOM 626 N N . CYS A 1 72 ? 11.733 -3.627 -2.164 1.00 94.94 72 CYS A N 1
ATOM 627 C CA . C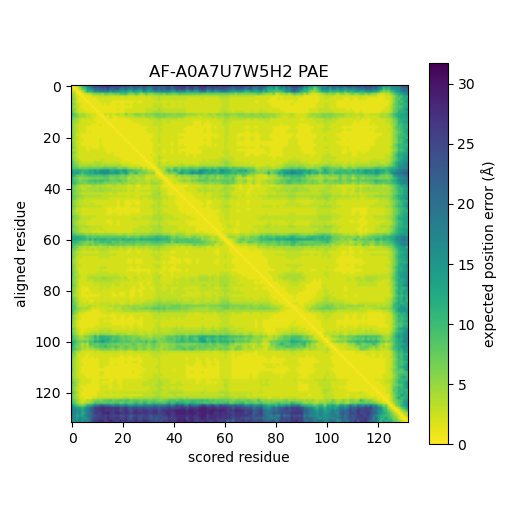YS A 1 72 ? 11.078 -4.644 -2.984 1.00 94.94 72 CYS A CA 1
ATOM 628 C C . CYS A 1 72 ? 9.978 -4.059 -3.884 1.00 94.94 72 CYS A C 1
ATOM 630 O O . CYS A 1 72 ? 9.838 -4.474 -5.035 1.00 94.94 72 CYS A O 1
ATOM 632 N N . ILE A 1 73 ? 9.200 -3.080 -3.405 1.00 96.06 73 ILE A N 1
ATOM 633 C CA . ILE A 1 73 ? 8.178 -2.418 -4.231 1.00 96.06 73 ILE A CA 1
ATOM 634 C C . ILE A 1 73 ? 8.804 -1.579 -5.351 1.00 96.06 73 ILE A C 1
ATOM 636 O O . ILE A 1 73 ? 8.307 -1.581 -6.488 1.00 96.06 73 ILE A O 1
ATOM 640 N N . GLY A 1 74 ? 9.882 -0.859 -5.045 1.00 95.25 74 GLY A N 1
ATOM 641 C CA . GLY A 1 74 ? 10.617 -0.047 -6.009 1.00 95.25 74 GLY A CA 1
ATOM 642 C C . GLY A 1 74 ? 11.214 -0.903 -7.123 1.00 95.25 74 GLY A C 1
ATOM 643 O O . GLY A 1 74 ? 10.960 -0.635 -8.301 1.00 95.25 74 GLY A O 1
ATOM 644 N N . ASN A 1 75 ? 11.911 -1.975 -6.747 1.00 94.00 75 ASN A N 1
ATOM 645 C CA . ASN A 1 75 ? 12.632 -2.869 -7.655 1.00 94.00 75 ASN A CA 1
ATOM 646 C C . ASN A 1 75 ? 11.770 -3.976 -8.292 1.00 94.00 75 ASN A C 1
ATOM 648 O O . ASN A 1 75 ? 12.194 -4.600 -9.263 1.00 94.00 75 ASN A O 1
ATOM 652 N N . GLY A 1 76 ? 10.550 -4.211 -7.797 1.00 92.69 76 GLY A N 1
ATOM 653 C CA . GLY A 1 76 ? 9.638 -5.217 -8.343 1.00 92.69 76 GLY A CA 1
ATOM 654 C C . GLY A 1 76 ? 9.238 -4.960 -9.803 1.00 92.69 76 GLY A C 1
ATOM 655 O O . GLY A 1 76 ? 8.873 -3.841 -10.179 1.00 92.69 76 GLY A O 1
ATOM 656 N N . GLU A 1 77 ? 9.253 -6.016 -10.621 1.00 91.31 77 GLU A N 1
ATOM 657 C CA . GLU A 1 77 ? 8.939 -5.997 -12.058 1.00 91.31 77 GLU A CA 1
ATOM 658 C C . GLU A 1 77 ? 7.427 -6.141 -12.308 1.00 91.31 77 GLU A C 1
ATOM 660 O O . GLU A 1 77 ? 6.943 -7.080 -12.948 1.00 91.31 77 GLU A O 1
ATOM 665 N N . TYR A 1 78 ? 6.658 -5.197 -11.768 1.00 91.19 78 TYR A N 1
ATOM 666 C CA . TYR A 1 78 ? 5.212 -5.086 -11.948 1.00 91.19 78 TYR A CA 1
ATOM 667 C C . TYR A 1 78 ? 4.759 -3.627 -11.994 1.00 91.19 78 TYR A C 1
ATOM 669 O O . TYR A 1 78 ? 5.387 -2.741 -11.416 1.00 91.19 78 TYR A O 1
ATOM 677 N N . TYR A 1 79 ? 3.604 -3.381 -12.607 1.00 91.94 79 TYR A N 1
ATOM 678 C CA . TYR A 1 79 ? 2.929 -2.088 -12.540 1.00 91.94 79 TYR A CA 1
ATOM 679 C C . TYR A 1 79 ? 1.788 -2.118 -11.535 1.00 91.94 79 TYR A C 1
ATOM 681 O O . TYR A 1 79 ? 0.933 -3.003 -11.564 1.00 91.94 79 TYR A O 1
ATOM 689 N N . PHE A 1 80 ? 1.724 -1.103 -10.681 1.00 94.88 80 PHE A N 1
ATOM 690 C CA . PHE A 1 80 ? 0.506 -0.795 -9.941 1.00 94.88 80 PHE A CA 1
ATOM 691 C C . PHE A 1 80 ? -0.566 -0.297 -10.914 1.00 94.88 80 PHE A C 1
ATOM 693 O O . PHE A 1 80 ? -0.322 0.609 -11.711 1.00 94.88 80 PHE A O 1
ATOM 700 N N . HIS A 1 81 ? -1.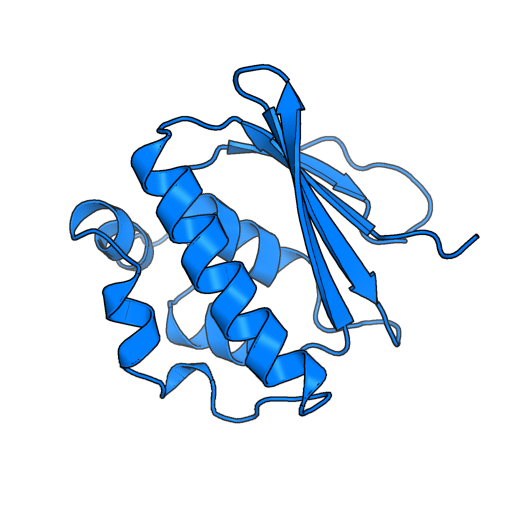752 -0.907 -10.870 1.00 95.00 81 HIS A N 1
ATOM 701 C CA . HIS A 1 81 ? -2.849 -0.586 -11.781 1.00 95.00 81 HIS A CA 1
ATOM 702 C C . HIS A 1 81 ? -3.892 0.316 -11.114 1.00 95.00 81 HIS A C 1
ATOM 704 O O . HIS A 1 81 ? -3.991 1.492 -11.461 1.00 95.00 81 HIS A O 1
ATOM 710 N N . SER A 1 82 ? -4.637 -0.209 -10.139 1.00 97.06 82 SER A N 1
ATOM 711 C CA . SER A 1 82 ? -5.687 0.530 -9.429 1.00 97.06 82 SER A CA 1
ATOM 712 C C . SER A 1 82 ? -5.915 -0.004 -8.012 1.00 97.06 82 SER A C 1
ATOM 714 O O . SER A 1 82 ? -5.563 -1.139 -7.696 1.00 97.06 82 SER A O 1
ATOM 716 N N . ILE A 1 83 ? -6.532 0.812 -7.153 1.00 98.25 83 ILE A N 1
ATOM 717 C CA . ILE A 1 83 ? -7.204 0.346 -5.935 1.00 98.25 83 ILE A CA 1
ATOM 718 C C . ILE A 1 83 ? -8.681 0.694 -6.068 1.00 98.25 83 ILE A C 1
ATOM 720 O O . ILE A 1 83 ? -9.039 1.856 -6.252 1.00 98.25 83 ILE A O 1
ATOM 724 N N . GLU A 1 84 ? -9.540 -0.311 -5.954 1.00 97.00 84 GLU A N 1
ATOM 725 C CA . GLU A 1 84 ? -10.976 -0.170 -6.166 1.00 97.00 84 GLU A CA 1
ATOM 726 C C . GLU A 1 84 ? -11.750 -0.696 -4.969 1.00 97.00 84 GLU A C 1
ATOM 728 O O . GLU A 1 84 ? -11.564 -1.833 -4.528 1.00 97.00 84 GLU A O 1
ATOM 733 N N . LYS A 1 85 ? -12.661 0.131 -4.458 1.00 96.94 85 LYS A N 1
ATOM 734 C CA . LYS A 1 85 ? -13.647 -0.289 -3.469 1.00 96.94 85 LYS A CA 1
ATOM 735 C C . LYS A 1 85 ? -14.759 -1.050 -4.192 1.00 96.94 85 LYS A C 1
ATOM 737 O O . LYS A 1 85 ? -15.476 -0.465 -4.998 1.00 96.94 85 LYS A O 1
ATOM 742 N N . ILE A 1 86 ? -14.875 -2.347 -3.919 1.00 96.31 86 ILE A N 1
ATOM 743 C CA . ILE A 1 86 ? -15.833 -3.242 -4.589 1.00 96.31 86 ILE A CA 1
ATOM 744 C C . ILE A 1 86 ? -17.107 -3.460 -3.766 1.00 96.31 86 ILE A C 1
ATOM 746 O O . ILE A 1 86 ? -18.148 -3.783 -4.328 1.00 96.31 86 ILE A O 1
ATOM 750 N N . GLU A 1 87 ? -17.041 -3.245 -2.449 1.00 94.44 87 GLU A N 1
ATOM 751 C CA . GLU A 1 87 ? -18.178 -3.267 -1.519 1.00 94.44 87 GLU A CA 1
ATOM 752 C C . GLU A 1 87 ? -17.950 -2.239 -0.394 1.00 94.44 87 GLU A C 1
ATOM 754 O O . GLU A 1 87 ? -16.876 -1.643 -0.296 1.00 94.44 87 GLU A O 1
ATOM 759 N N . GLU A 1 88 ? -18.931 -2.039 0.497 1.00 91.31 88 GLU A N 1
ATOM 760 C CA . GLU A 1 88 ? -18.874 -1.014 1.556 1.00 91.31 88 GLU A CA 1
ATOM 761 C C . GLU A 1 88 ? -17.612 -1.083 2.430 1.00 91.31 88 GLU A C 1
ATOM 763 O O . GLU A 1 88 ? -17.115 -0.039 2.831 1.00 91.31 88 GLU A O 1
ATOM 768 N N . ASN A 1 89 ? -17.049 -2.267 2.675 1.00 96.50 89 ASN A N 1
ATOM 769 C CA . ASN A 1 89 ? -15.836 -2.428 3.486 1.00 96.50 89 ASN A CA 1
ATOM 770 C C . ASN A 1 89 ? -14.786 -3.317 2.815 1.00 96.50 89 ASN A C 1
ATOM 772 O O . ASN A 1 89 ? -13.929 -3.878 3.494 1.00 96.50 89 ASN A O 1
ATOM 776 N N . ILE A 1 90 ? -14.855 -3.490 1.494 1.00 97.94 90 ILE A N 1
ATOM 777 C CA . ILE A 1 90 ? -13.952 -4.384 0.767 1.00 97.94 90 ILE A CA 1
ATOM 778 C C . ILE A 1 90 ? -13.367 -3.657 -0.435 1.00 97.94 90 ILE A C 1
ATOM 780 O O . ILE A 1 90 ? -14.097 -3.077 -1.241 1.00 97.94 90 ILE A O 1
ATOM 784 N N . ALA A 1 91 ? -12.048 -3.748 -0.577 1.00 98.44 91 ALA A N 1
ATOM 785 C CA . ALA A 1 91 ? -11.323 -3.242 -1.731 1.00 98.44 91 ALA A CA 1
ATOM 786 C C . ALA A 1 91 ? -10.430 -4.312 -2.365 1.00 98.44 91 ALA A C 1
ATOM 788 O O . ALA A 1 91 ? -10.117 -5.342 -1.758 1.00 98.44 91 ALA A O 1
ATOM 789 N N . LYS A 1 92 ? -10.034 -4.046 -3.609 1.00 98.19 92 LYS A N 1
ATOM 790 C CA . LYS A 1 92 ? -9.010 -4.779 -4.347 1.00 98.19 92 LYS A CA 1
ATOM 791 C C . LYS A 1 92 ? -7.916 -3.821 -4.798 1.00 98.19 92 LYS A C 1
ATOM 793 O O . LYS A 1 92 ? -8.224 -2.777 -5.363 1.00 98.19 92 LYS A O 1
ATOM 798 N N . LEU A 1 93 ? -6.661 -4.195 -4.567 1.00 98.31 93 LEU A N 1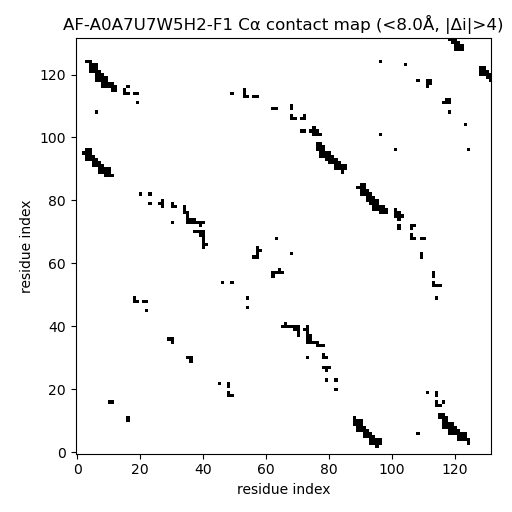
ATOM 799 C CA . LEU A 1 93 ? -5.495 -3.590 -5.210 1.00 98.31 93 LEU A CA 1
ATOM 800 C C . LEU A 1 93 ? -5.120 -4.459 -6.405 1.00 98.31 93 LEU A C 1
ATOM 802 O O . LEU A 1 93 ? -4.837 -5.640 -6.220 1.00 98.31 93 LEU A O 1
ATOM 806 N N . TYR A 1 94 ? -5.122 -3.877 -7.598 1.00 96.81 94 TYR A N 1
ATOM 807 C CA . TYR A 1 94 ? -4.752 -4.523 -8.849 1.00 96.81 94 TYR A CA 1
ATOM 808 C C . TYR A 1 94 ? -3.339 -4.137 -9.274 1.00 96.81 94 TYR A C 1
ATOM 810 O O . TYR A 1 94 ? -2.938 -2.970 -9.196 1.00 96.81 94 TYR A O 1
ATOM 818 N N . PHE A 1 95 ? -2.601 -5.116 -9.780 1.00 94.69 95 PHE A N 1
ATOM 819 C CA . PHE A 1 95 ? -1.264 -4.929 -10.326 1.00 94.69 95 PHE A CA 1
ATOM 820 C C . PHE A 1 95 ? -1.023 -5.872 -11.510 1.00 94.69 95 PHE A C 1
ATOM 822 O O . PHE A 1 95 ? -1.724 -6.871 -11.695 1.00 94.69 95 PHE A O 1
ATOM 829 N N . TYR A 1 96 ? -0.044 -5.531 -12.341 1.00 91.62 96 TYR A N 1
ATOM 830 C CA . TYR A 1 96 ? 0.320 -6.279 -13.538 1.00 91.62 96 TYR A CA 1
ATOM 831 C C . TYR A 1 96 ? 1.778 -6.741 -13.461 1.00 91.62 96 TYR A C 1
ATOM 833 O O . TYR A 1 96 ? 2.671 -5.902 -13.591 1.00 91.62 96 TYR A O 1
ATOM 841 N N . PRO A 1 97 ? 2.035 -8.044 -13.261 1.00 90.31 97 PRO A N 1
ATOM 842 C CA . PRO A 1 97 ? 3.365 -8.625 -13.405 1.00 90.31 97 PRO A CA 1
ATOM 843 C C . PRO A 1 97 ? 3.909 -8.497 -14.826 1.00 90.31 97 PRO A C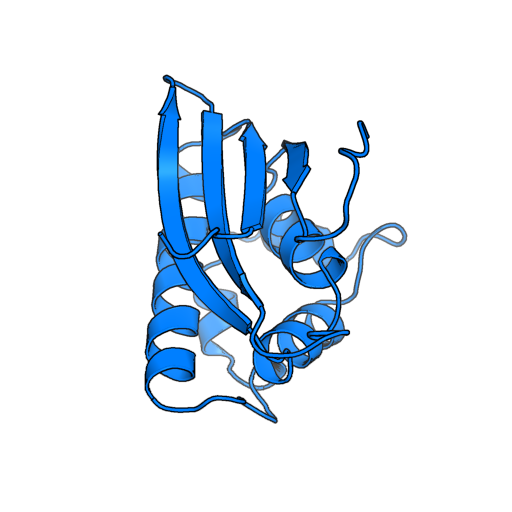 1
ATOM 845 O O . PRO A 1 97 ? 3.207 -8.803 -15.789 1.00 90.31 97 PRO A O 1
ATOM 848 N N . ILE A 1 98 ? 5.172 -8.104 -14.959 1.00 87.69 98 ILE A N 1
ATOM 849 C CA . ILE A 1 98 ? 5.850 -7.969 -16.258 1.00 87.69 98 ILE A CA 1
ATOM 850 C C . ILE A 1 98 ? 6.667 -9.222 -16.569 1.00 87.69 98 ILE A C 1
ATOM 852 O O . ILE A 1 98 ? 6.705 -9.682 -17.710 1.00 87.69 98 ILE A O 1
ATOM 856 N N . SER A 1 99 ? 7.300 -9.788 -15.548 1.00 83.00 99 SER A N 1
ATOM 857 C CA . SER A 1 99 ? 8.123 -10.987 -15.632 1.00 83.00 99 SER A CA 1
ATOM 858 C C . SER A 1 99 ? 7.803 -11.920 -14.465 1.00 83.00 99 SER A C 1
ATOM 860 O O . SER A 1 99 ? 7.085 -11.568 -13.530 1.00 83.00 99 SER A O 1
ATOM 862 N N . PHE A 1 100 ? 8.331 -13.136 -14.511 1.00 79.00 100 PHE A N 1
ATOM 863 C CA . PHE A 1 100 ? 8.214 -14.057 -13.399 1.00 79.00 100 PHE A CA 1
ATOM 864 C C . PHE A 1 100 ? 9.598 -14.569 -12.980 1.00 79.00 100 PHE A C 1
ATOM 866 O O . PHE A 1 100 ? 10.308 -15.096 -13.841 1.00 79.00 100 PHE A O 1
ATOM 873 N N . PRO A 1 101 ? 9.957 -14.506 -11.682 1.00 78.31 101 PRO A N 1
ATOM 874 C CA . PRO A 1 101 ? 9.222 -13.862 -10.584 1.00 78.31 101 PRO A CA 1
ATOM 875 C C . PRO A 1 101 ? 9.317 -12.322 -10.643 1.00 78.31 101 PRO A C 1
ATOM 877 O O . PRO A 1 101 ? 10.396 -11.788 -10.855 1.00 78.31 101 PRO A O 1
ATOM 880 N N . TYR A 1 102 ? 8.215 -11.606 -10.383 1.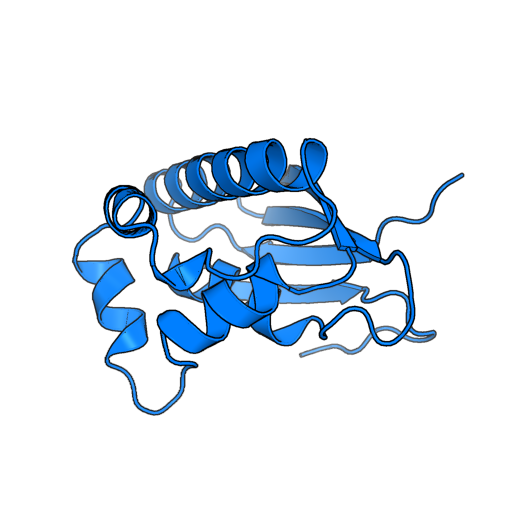00 79.81 102 TYR A N 1
ATOM 881 C CA . TYR A 1 102 ? 8.149 -10.130 -10.458 1.00 79.81 102 TYR A CA 1
ATOM 882 C C . TYR A 1 102 ? 8.610 -9.396 -9.181 1.00 79.81 102 TYR A C 1
ATOM 884 O O . TYR A 1 102 ? 8.298 -8.225 -8.995 1.00 79.81 102 TYR A O 1
ATOM 892 N N . GLY A 1 103 ? 9.303 -10.069 -8.260 1.00 83.56 103 GLY A N 1
ATOM 893 C CA . GLY A 1 103 ? 9.623 -9.522 -6.929 1.00 83.56 103 GLY A CA 1
ATOM 894 C C . GLY A 1 103 ? 8.664 -9.949 -5.808 1.00 83.56 103 GLY A C 1
ATOM 895 O O . GLY A 1 103 ? 8.788 -9.476 -4.684 1.00 83.56 103 GLY A O 1
ATOM 896 N N . GLY A 1 104 ? 7.747 -10.882 -6.092 1.00 87.31 104 GLY A N 1
ATOM 897 C CA . GLY A 1 104 ? 6.848 -11.464 -5.090 1.00 87.31 104 GLY A CA 1
ATOM 898 C C . GLY A 1 104 ? 5.622 -10.600 -4.785 1.00 87.31 104 GLY A C 1
ATOM 899 O O . GLY A 1 104 ? 5.542 -9.427 -5.144 1.00 87.31 104 GLY A O 1
ATOM 900 N N . VAL A 1 105 ? 4.618 -11.205 -4.152 1.00 92.56 105 VAL A N 1
ATOM 901 C CA . VAL A 1 105 ? 3.372 -10.521 -3.751 1.00 92.56 105 VAL A CA 1
ATOM 902 C C . VAL A 1 105 ? 3.427 -10.045 -2.296 1.00 92.56 105 VAL A C 1
ATOM 904 O O . VAL A 1 105 ? 2.692 -9.144 -1.894 1.00 92.56 105 VAL A O 1
ATOM 907 N N . GLU A 1 106 ? 4.334 -10.623 -1.517 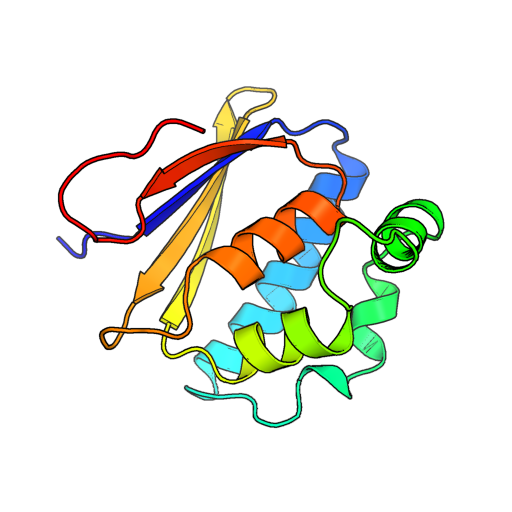1.00 94.38 106 GLU A N 1
ATOM 908 C CA . GLU A 1 106 ? 4.553 -10.401 -0.094 1.00 94.38 106 GLU A CA 1
ATOM 909 C C . GLU A 1 106 ? 4.825 -8.927 0.251 1.00 94.38 106 GLU A C 1
ATOM 911 O O . GLU A 1 106 ? 4.164 -8.425 1.163 1.00 94.38 106 GLU A O 1
ATOM 916 N N . PRO A 1 107 ? 5.657 -8.173 -0.496 1.00 95.56 107 PRO A N 1
ATOM 917 C CA . PRO A 1 107 ? 5.850 -6.747 -0.225 1.00 95.56 107 PRO A CA 1
ATOM 918 C C . PRO A 1 107 ? 4.552 -5.938 -0.360 1.00 95.56 107 PRO A C 1
ATOM 920 O O . PRO A 1 107 ? 4.280 -5.042 0.438 1.00 95.56 107 PRO A O 1
ATOM 923 N N . ILE A 1 108 ? 3.692 -6.287 -1.326 1.00 96.69 108 ILE A N 1
ATOM 924 C CA . ILE A 1 108 ? 2.399 -5.617 -1.538 1.00 96.69 108 ILE A CA 1
ATOM 925 C C . ILE A 1 108 ? 1.415 -5.976 -0.409 1.00 96.69 108 ILE A C 1
ATOM 927 O O . ILE A 1 108 ? 0.641 -5.127 0.040 1.00 96.69 108 ILE A O 1
ATOM 931 N N . ILE A 1 109 ? 1.457 -7.215 0.094 1.00 97.12 109 ILE A N 1
ATOM 932 C CA . ILE A 1 109 ? 0.684 -7.639 1.272 1.00 97.12 109 ILE A CA 1
ATOM 933 C C . ILE A 1 109 ? 1.084 -6.821 2.502 1.00 97.12 109 ILE A C 1
ATOM 935 O O . ILE A 1 109 ? 0.213 -6.282 3.188 1.00 97.12 109 ILE A O 1
ATOM 939 N N . GLU A 1 110 ? 2.382 -6.735 2.790 1.00 97.50 110 GLU A N 1
ATOM 940 C CA . GLU A 1 110 ? 2.910 -6.011 3.948 1.00 97.50 110 GLU A CA 1
ATOM 941 C C . GLU A 1 110 ? 2.631 -4.508 3.839 1.00 97.50 110 GLU A C 1
ATOM 943 O O . GLU A 1 110 ? 2.195 -3.885 4.810 1.00 97.50 110 GLU A O 1
ATOM 948 N N . PHE A 1 111 ? 2.727 -3.947 2.631 1.00 98.06 111 PHE A N 1
ATOM 949 C CA . PHE A 1 111 ? 2.271 -2.595 2.326 1.00 98.06 111 PHE A CA 1
ATOM 950 C C . PHE A 1 111 ? 0.799 -2.384 2.704 1.00 98.06 111 PHE A C 1
ATOM 952 O O . PHE A 1 111 ? 0.492 -1.461 3.454 1.00 98.06 111 PHE A O 1
ATOM 959 N N . ILE A 1 112 ? -0.117 -3.262 2.288 1.00 98.25 112 ILE A N 1
ATOM 960 C CA . ILE A 1 112 ? -1.546 -3.156 2.637 1.00 98.25 112 ILE A CA 1
ATOM 961 C C . ILE A 1 112 ? -1.767 -3.295 4.157 1.00 98.25 112 ILE A C 1
ATOM 963 O O . ILE A 1 112 ? -2.509 -2.506 4.756 1.00 98.25 112 ILE A O 1
ATOM 967 N N . LYS A 1 113 ? -1.112 -4.266 4.805 1.00 97.44 113 LYS A N 1
ATOM 968 C CA . LYS A 1 113 ? -1.214 -4.495 6.258 1.00 97.44 113 LYS A CA 1
ATOM 969 C C . LYS A 1 113 ? -0.679 -3.328 7.084 1.00 97.44 113 LYS A C 1
ATOM 971 O O . LYS A 1 113 ? -1.245 -3.048 8.141 1.00 97.44 113 LYS A O 1
ATOM 976 N N . SER A 1 114 ? 0.339 -2.614 6.600 1.00 97.25 114 SER A N 1
ATOM 977 C CA . SER A 1 114 ? 0.895 -1.443 7.290 1.00 97.25 114 SER A CA 1
ATOM 978 C C . SER A 1 114 ? -0.142 -0.328 7.506 1.00 97.25 114 SER A C 1
ATOM 980 O O . SER A 1 114 ? -0.077 0.403 8.491 1.00 97.25 114 SER A O 1
ATOM 982 N N . PHE A 1 115 ? -1.191 -0.274 6.675 1.00 98.00 115 PHE A N 1
ATOM 983 C CA . PHE A 1 115 ? -2.357 0.607 6.846 1.00 98.00 115 PHE A CA 1
ATOM 984 C C . PHE A 1 115 ? -3.480 -0.007 7.700 1.00 98.00 115 PHE A C 1
ATOM 986 O O . PHE A 1 115 ? -4.616 0.467 7.698 1.00 98.00 115 PHE A O 1
ATOM 993 N N . GLN A 1 116 ? -3.175 -1.060 8.459 1.00 96.12 116 GLN A N 1
ATOM 994 C CA . GLN A 1 116 ? -4.102 -1.804 9.317 1.00 96.12 116 GLN A CA 1
ATOM 995 C C . GLN A 1 116 ? -5.250 -2.477 8.550 1.00 96.12 116 GLN A C 1
ATOM 997 O O . GLN A 1 116 ? -6.313 -2.713 9.126 1.00 96.12 116 GLN A O 1
ATOM 1002 N N . MET A 1 117 ? -5.060 -2.786 7.265 1.00 97.25 117 MET A N 1
ATOM 1003 C CA . MET A 1 117 ? -6.028 -3.539 6.461 1.00 97.25 117 MET A CA 1
ATOM 1004 C C . MET A 1 117 ? -5.846 -5.044 6.663 1.00 97.25 117 MET A C 1
ATOM 1006 O O . MET A 1 117 ? -4.750 -5.515 6.967 1.00 97.25 117 MET A O 1
ATOM 1010 N N . LYS A 1 118 ? -6.920 -5.819 6.476 1.00 96.88 118 LYS A N 1
ATOM 1011 C CA . LYS A 1 118 ? -6.876 -7.284 6.603 1.00 96.88 118 LYS A CA 1
ATOM 1012 C C . LYS A 1 118 ? -6.992 -7.946 5.235 1.00 96.88 118 LYS A C 1
ATOM 1014 O O . LYS A 1 118 ? -8.013 -7.779 4.576 1.00 96.88 118 LYS A O 1
ATOM 1019 N N . ILE A 1 119 ? -5.989 -8.728 4.842 1.00 97.69 119 ILE A N 1
ATOM 1020 C CA . ILE A 1 119 ? -6.021 -9.507 3.596 1.00 97.69 119 ILE A CA 1
ATOM 1021 C C . ILE A 1 119 ? -7.133 -10.564 3.649 1.00 97.69 119 ILE A C 1
ATOM 1023 O O . ILE A 1 119 ? -7.383 -11.155 4.699 1.00 97.69 119 ILE A O 1
ATOM 1027 N N . LEU A 1 120 ? -7.807 -10.764 2.517 1.00 96.44 120 LEU A N 1
ATOM 1028 C CA . LEU A 1 120 ? -8.842 -11.779 2.312 1.00 96.44 120 LEU A CA 1
ATOM 1029 C C . LEU A 1 120 ? -8.446 -12.807 1.254 1.00 96.44 120 LEU A C 1
ATOM 1031 O O . LEU A 1 120 ? -8.676 -13.994 1.434 1.00 96.44 120 LEU A O 1
ATOM 1035 N N . THR A 1 121 ? -7.932 -12.347 0.114 1.00 95.25 121 THR A N 1
ATOM 1036 C CA . THR A 1 121 ? -7.667 -13.213 -1.043 1.00 95.25 121 THR A CA 1
ATOM 1037 C C . THR A 1 121 ? -6.551 -12.617 -1.878 1.00 95.25 121 THR A C 1
ATOM 1039 O O . THR A 1 121 ? -6.445 -11.391 -1.974 1.00 95.25 121 THR A O 1
ATOM 1042 N N . ILE A 1 122 ? -5.754 -13.474 -2.507 1.00 94.81 122 ILE A N 1
ATOM 1043 C CA . ILE A 1 122 ? -4.620 -13.085 -3.339 1.00 94.81 122 ILE A CA 1
ATOM 1044 C C . ILE A 1 122 ? -4.696 -13.848 -4.662 1.00 94.81 122 ILE A C 1
ATOM 1046 O O . ILE A 1 122 ? -4.754 -15.073 -4.667 1.00 94.81 122 ILE A O 1
ATOM 1050 N N . ASP A 1 123 ? -4.678 -13.118 -5.772 1.00 91.31 123 ASP A N 1
ATOM 1051 C CA . ASP A 1 123 ? -4.366 -13.627 -7.107 1.00 91.31 123 ASP A CA 1
ATOM 1052 C C . ASP A 1 123 ? -3.040 -12.986 -7.517 1.00 91.31 123 ASP A C 1
ATOM 1054 O O . ASP A 1 123 ? -2.967 -11.780 -7.743 1.00 91.31 123 ASP A O 1
ATOM 1058 N N . CYS A 1 124 ? -1.982 -13.787 -7.559 1.00 84.56 1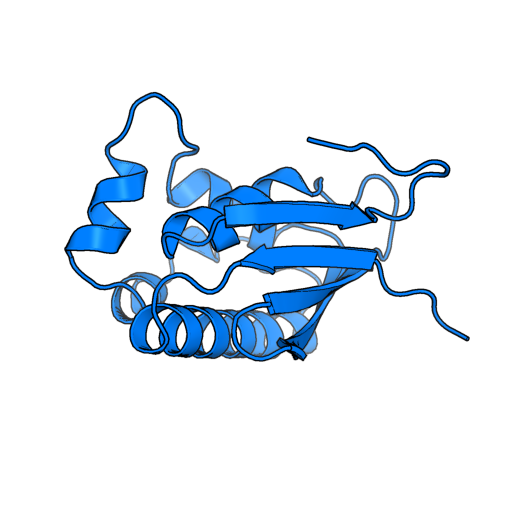24 CYS A N 1
ATOM 1059 C CA . CYS A 1 124 ? -0.632 -13.381 -7.943 1.00 84.56 124 CYS A CA 1
ATOM 1060 C C . CYS A 1 124 ? -0.249 -13.875 -9.348 1.00 84.56 124 CYS A C 1
ATOM 1062 O O . CYS A 1 124 ? 0.930 -13.914 -9.695 1.00 84.56 124 CYS A O 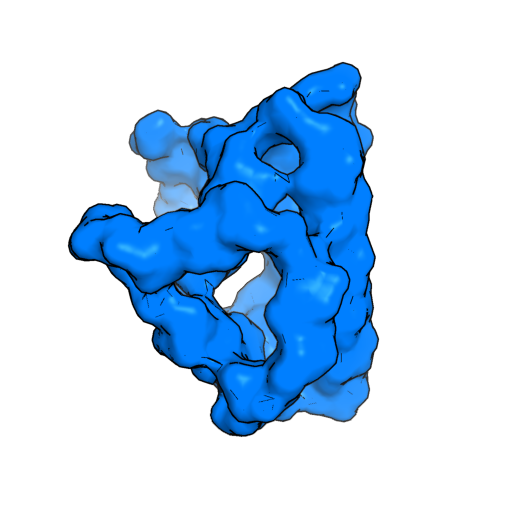1
ATOM 1064 N N . GLY A 1 125 ? -1.226 -14.300 -10.157 1.00 79.38 125 GLY A N 1
ATOM 1065 C CA . GLY A 1 125 ? -0.985 -14.779 -11.518 1.00 79.38 125 GLY A CA 1
ATOM 1066 C C . GLY A 1 125 ? -0.416 -16.199 -11.597 1.00 79.38 125 GLY A C 1
ATOM 1067 O O . GLY A 1 125 ? -0.215 -16.706 -12.701 1.00 79.38 125 GLY A O 1
ATOM 1068 N N . TYR A 1 126 ? -0.209 -16.868 -10.459 1.00 65.94 126 TYR A N 1
ATOM 1069 C CA . TYR A 1 126 ? -0.021 -18.317 -10.404 1.00 65.94 126 TYR A CA 1
ATOM 1070 C C . TYR A 1 126 ? -1.356 -19.028 -10.666 1.00 65.94 126 TYR A C 1
ATOM 1072 O O . TYR A 1 126 ? -2.422 -18.537 -10.291 1.00 65.94 126 TYR A O 1
ATOM 1080 N N . MET A 1 127 ? -1.320 -20.190 -11.325 1.00 51.09 127 MET A N 1
ATOM 1081 C CA . MET A 1 127 ? -2.496 -21.058 -11.355 1.00 51.09 127 MET A CA 1
ATOM 1082 C C . MET A 1 127 ? -2.762 -21.607 -9.943 1.00 51.09 127 MET A C 1
ATOM 1084 O O . MET A 1 127 ? -1.868 -22.195 -9.345 1.00 51.09 127 MET A O 1
ATOM 1088 N N . GLU A 1 128 ? -4.014 -21.424 -9.512 1.00 44.97 128 GLU A N 1
ATOM 1089 C CA . GLU A 1 128 ? -4.687 -21.828 -8.264 1.00 44.97 128 GLU A CA 1
ATOM 1090 C C . GLU A 1 128 ? -4.588 -20.859 -7.067 1.00 44.97 128 GLU A C 1
ATOM 1092 O O . GLU A 1 128 ? -3.524 -20.515 -6.562 1.00 44.97 128 GLU A O 1
ATOM 1097 N N . GLU A 1 129 ? -5.776 -20.396 -6.660 1.00 41.50 129 GLU A N 1
ATOM 1098 C CA . GLU A 1 129 ? -6.061 -19.495 -5.545 1.00 41.50 129 GLU A CA 1
ATOM 1099 C C . GLU A 1 129 ? -5.568 -20.103 -4.223 1.00 41.50 129 GLU A C 1
ATOM 1101 O O . GLU A 1 129 ? -5.958 -21.214 -3.863 1.00 41.50 129 GLU A O 1
ATOM 1106 N N . PHE A 1 130 ? -4.749 -19.367 -3.469 1.00 48.47 130 PHE A N 1
ATOM 1107 C CA . PHE A 1 130 ? -4.437 -19.712 -2.082 1.00 48.47 130 PHE A CA 1
ATOM 1108 C C . PHE A 1 130 ? -5.356 -18.914 -1.148 1.00 48.47 130 PHE A C 1
ATOM 1110 O O . PHE A 1 130 ? -5.320 -17.680 -1.125 1.00 48.47 130 PHE A O 1
ATOM 1117 N N . GLU A 1 131 ? -6.187 -19.617 -0.377 1.00 43.81 131 GLU A N 1
ATOM 1118 C CA . GLU A 1 131 ? -6.911 -19.040 0.760 1.00 43.81 131 GLU A CA 1
ATOM 1119 C C . GLU A 1 131 ? -5.951 -18.929 1.961 1.00 43.81 131 GLU A C 1
ATOM 1121 O O . GLU A 1 131 ? -5.307 -19.913 2.331 1.00 43.81 131 GLU A O 1
ATOM 1126 N N . TYR A 1 132 ? -5.831 -17.723 2.533 1.00 41.34 132 TYR A N 1
ATOM 1127 C CA . TYR A 1 132 ? -5.010 -17.412 3.716 1.00 41.34 132 TYR A CA 1
ATOM 1128 C C . TYR A 1 132 ? -5.846 -17.368 4.998 1.00 41.34 132 TYR A C 1
ATOM 1130 O O . TYR A 1 132 ? -6.953 -16.780 4.967 1.00 41.34 132 TYR A O 1
#

Nearest PDB structures (foldseek):
  8q70-assembly1_A-2  TM=5.285E-01  e=1.913E+00  Pyrococcus furiosus